Protein AF-A0A0B0IB07-F1 (afdb_monomer_lite)

Organism: NCBI:txid333138

pLDDT: mean 92.15, std 9.06, range [51.28, 98.5]

Radius of gyration: 14.09 Å; chains: 1; bounding box: 33×22×42 Å

InterPro domains:
  IPR041627 CbbX, AAA lid domain [PF17866] (6-88)

Structure (mmCIF, N/CA/C/O backbone):
data_AF-A0A0B0IB07-F1
#
_entry.id   AF-A0A0B0IB07-F1
#
loop_
_atom_site.group_PDB
_atom_site.id
_atom_site.type_symbol
_atom_site.label_atom_id
_atom_site.label_alt_id
_atom_site.label_comp_id
_atom_site.label_asym_id
_atom_site.label_entity_id
_atom_site.label_seq_id
_atom_site.pdbx_PDB_ins_code
_atom_s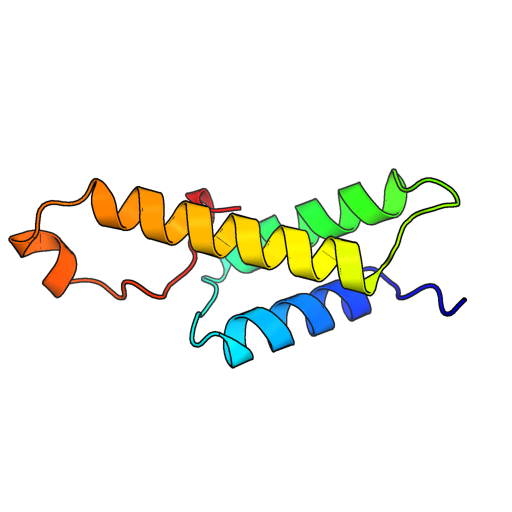ite.Cartn_x
_atom_site.Cartn_y
_atom_site.Cartn_z
_atom_site.occupancy
_atom_site.B_iso_or_equiv
_atom_site.auth_seq_id
_atom_site.auth_comp_id
_atom_site.auth_asym_id
_atom_site.auth_atom_id
_atom_site.pdbx_PDB_model_num
ATOM 1 N N . MET A 1 1 ? 14.517 -5.314 -21.048 1.00 51.28 1 MET A N 1
ATOM 2 C CA . MET A 1 1 ? 13.864 -5.129 -19.740 1.00 51.28 1 MET A CA 1
ATOM 3 C C . MET A 1 1 ? 12.477 -4.625 -20.070 1.00 51.28 1 MET A C 1
ATOM 5 O O . MET A 1 1 ? 12.400 -3.672 -20.831 1.00 51.28 1 MET A O 1
ATOM 9 N N . GLU A 1 2 ? 11.418 -5.326 -19.676 1.00 55.66 2 GLU A N 1
ATOM 10 C CA . GLU A 1 2 ? 10.060 -4.834 -19.934 1.00 55.66 2 GLU A CA 1
ATOM 11 C C . GLU A 1 2 ? 9.829 -3.599 -19.062 1.00 55.66 2 GLU A C 1
ATOM 13 O O . GLU A 1 2 ? 9.810 -3.676 -17.828 1.00 55.66 2 GLU A O 1
ATOM 18 N N . ASP A 1 3 ? 9.761 -2.443 -19.716 1.00 70.81 3 ASP A N 1
ATOM 19 C CA . ASP A 1 3 ? 9.352 -1.190 -19.100 1.00 70.81 3 ASP A CA 1
ATOM 20 C C . ASP A 1 3 ? 7.844 -1.261 -18.859 1.00 70.81 3 ASP A C 1
ATOM 22 O O . ASP A 1 3 ? 7.050 -0.912 -19.731 1.00 70.81 3 ASP A O 1
ATOM 26 N N . TYR A 1 4 ? 7.457 -1.751 -17.680 1.00 79.25 4 TYR A N 1
ATOM 27 C CA . TYR A 1 4 ? 6.073 -1.687 -17.227 1.00 79.25 4 TYR A CA 1
ATOM 28 C C . TYR A 1 4 ? 5.629 -0.225 -17.178 1.00 79.25 4 TYR A C 1
ATOM 30 O O . TYR A 1 4 ? 6.285 0.612 -16.551 1.00 79.25 4 TYR A O 1
ATOM 38 N N . LYS A 1 5 ? 4.509 0.083 -17.827 1.00 87.44 5 LYS A N 1
ATOM 39 C CA . LYS A 1 5 ? 3.862 1.394 -17.755 1.00 87.44 5 LYS A CA 1
ATOM 40 C C . LYS A 1 5 ? 3.312 1.637 -16.344 1.00 87.44 5 LYS A C 1
ATOM 42 O O . LYS A 1 5 ? 3.059 0.671 -15.622 1.00 87.44 5 LYS A O 1
ATOM 47 N N . PRO A 1 6 ? 3.061 2.898 -15.949 1.00 90.31 6 PRO A N 1
ATOM 48 C CA . PRO A 1 6 ? 2.510 3.208 -14.628 1.00 90.31 6 PRO A CA 1
ATOM 49 C C . PRO A 1 6 ? 1.250 2.413 -14.268 1.00 90.31 6 PRO A C 1
ATOM 51 O O . PRO A 1 6 ? 1.150 1.908 -13.154 1.00 90.31 6 PRO A O 1
ATOM 54 N N . ASP A 1 7 ? 0.339 2.209 -15.222 1.00 91.00 7 ASP A N 1
ATOM 55 C CA . ASP A 1 7 ? -0.875 1.416 -14.994 1.00 91.00 7 ASP A CA 1
ATOM 56 C C . ASP A 1 7 ? -0.563 -0.063 -14.704 1.00 91.00 7 ASP A C 1
ATOM 58 O O . ASP A 1 7 ? -1.179 -0.675 -13.835 1.00 91.00 7 ASP A O 1
ATOM 62 N N . GLU A 1 8 ? 0.439 -0.641 -15.372 1.00 92.56 8 GLU A N 1
ATOM 63 C CA . GLU A 1 8 ? 0.871 -2.022 -15.127 1.00 92.56 8 GLU A CA 1
ATOM 64 C C . GLU A 1 8 ? 1.571 -2.147 -13.766 1.00 92.56 8 GLU A C 1
ATOM 66 O O . GLU A 1 8 ? 1.354 -3.111 -13.033 1.00 92.56 8 GLU A O 1
ATOM 71 N N . LEU A 1 9 ? 2.362 -1.140 -13.382 1.00 93.69 9 LEU A N 1
ATOM 72 C CA 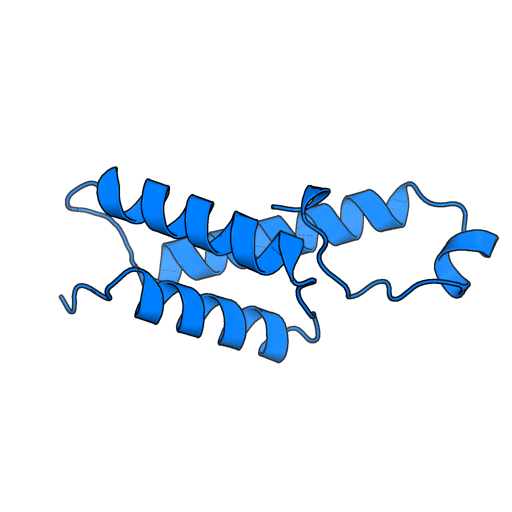. LEU A 1 9 ? 2.962 -1.049 -12.050 1.00 93.69 9 LEU A CA 1
ATOM 73 C C . LEU A 1 9 ? 1.896 -0.925 -10.951 1.00 93.69 9 LEU A C 1
ATOM 75 O O . LEU A 1 9 ? 2.024 -1.566 -9.906 1.00 93.69 9 LEU A O 1
ATOM 79 N N . LEU A 1 10 ? 0.832 -0.156 -11.193 1.00 96.00 10 LEU A N 1
ATOM 80 C CA . LEU A 1 10 ? -0.308 -0.041 -10.286 1.00 96.00 10 LEU A CA 1
ATOM 81 C C . LEU A 1 10 ? -1.059 -1.375 -10.160 1.00 96.00 10 LEU A C 1
ATOM 83 O O . LEU A 1 10 ? -1.380 -1.790 -9.048 1.00 96.00 10 LEU A O 1
ATOM 87 N N . MET A 1 11 ? -1.268 -2.105 -11.261 1.00 95.75 11 MET A N 1
ATOM 88 C CA . MET A 1 11 ? -1.849 -3.455 -11.217 1.00 95.75 11 MET A CA 1
ATOM 89 C C . MET A 1 11 ? -0.996 -4.428 -10.391 1.00 95.75 11 MET A C 1
ATOM 91 O O . MET A 1 11 ? -1.532 -5.205 -9.598 1.00 95.75 11 MET A O 1
ATOM 95 N N . ILE A 1 12 ? 0.332 -4.365 -10.528 1.00 94.62 12 ILE A N 1
ATOM 96 C CA . ILE A 1 12 ? 1.257 -5.157 -9.706 1.00 94.62 12 ILE A CA 1
ATOM 97 C C . ILE A 1 12 ? 1.125 -4.769 -8.224 1.00 94.62 12 ILE A C 1
ATOM 99 O O . ILE A 1 12 ? 1.067 -5.649 -7.364 1.00 94.62 12 ILE A O 1
ATOM 103 N N . ALA A 1 13 ? 1.032 -3.471 -7.918 1.00 96.69 13 ALA A N 1
ATOM 104 C CA . ALA A 1 13 ? 0.839 -2.987 -6.552 1.00 96.69 13 ALA A CA 1
ATOM 105 C C . ALA A 1 13 ? -0.467 -3.525 -5.947 1.00 96.69 13 ALA A C 1
ATOM 107 O O . ALA A 1 13 ? -0.449 -4.079 -4.847 1.00 96.69 13 ALA A O 1
ATOM 108 N N . HIS A 1 14 ? -1.576 -3.451 -6.691 1.00 97.75 14 HIS A N 1
ATOM 109 C CA . HIS A 1 14 ? -2.859 -4.026 -6.287 1.00 97.75 14 HIS A CA 1
ATOM 110 C C . HIS A 1 14 ? -2.770 -5.524 -6.012 1.00 97.75 14 HIS A C 1
ATOM 112 O O . HIS A 1 14 ? -3.282 -5.984 -4.992 1.00 97.75 14 HIS A O 1
ATOM 118 N N . SER A 1 15 ? -2.099 -6.277 -6.888 1.00 96.94 15 SER A N 1
ATOM 119 C CA . SER A 1 15 ? -1.913 -7.715 -6.697 1.00 96.94 15 SER A CA 1
ATOM 120 C C . SER A 1 15 ? -1.211 -8.009 -5.373 1.00 96.94 15 SER A C 1
A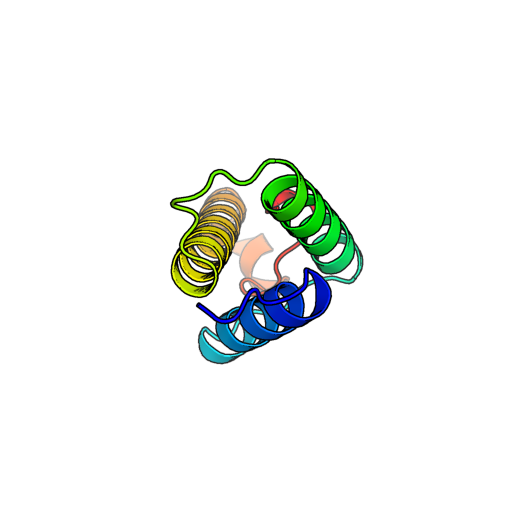TOM 122 O O . SER A 1 15 ? -1.669 -8.871 -4.629 1.00 96.94 15 SER A O 1
ATOM 124 N N . PHE A 1 16 ? -0.146 -7.273 -5.037 1.00 96.44 16 PHE A N 1
ATOM 125 C CA . PHE A 1 16 ? 0.565 -7.472 -3.771 1.00 96.44 16 PHE A CA 1
ATOM 126 C C . PHE A 1 16 ? -0.243 -7.028 -2.551 1.00 96.44 16 PHE A C 1
ATOM 128 O O . PHE A 1 16 ? -0.205 -7.704 -1.527 1.00 96.44 16 PHE A O 1
ATOM 135 N N . VAL A 1 17 ? -0.993 -5.927 -2.645 1.00 97.88 17 VAL A N 1
ATOM 136 C CA . VAL A 1 17 ? -1.894 -5.485 -1.568 1.00 97.88 17 VAL A CA 1
ATOM 137 C C . VAL A 1 17 ? -2.920 -6.577 -1.249 1.00 97.88 17 VAL A C 1
ATOM 139 O O . VAL A 1 17 ? -3.088 -6.939 -0.084 1.00 97.88 17 VAL A O 1
ATOM 142 N N . ILE A 1 18 ? -3.548 -7.151 -2.281 1.00 97.12 18 ILE A N 1
ATOM 143 C CA . ILE A 1 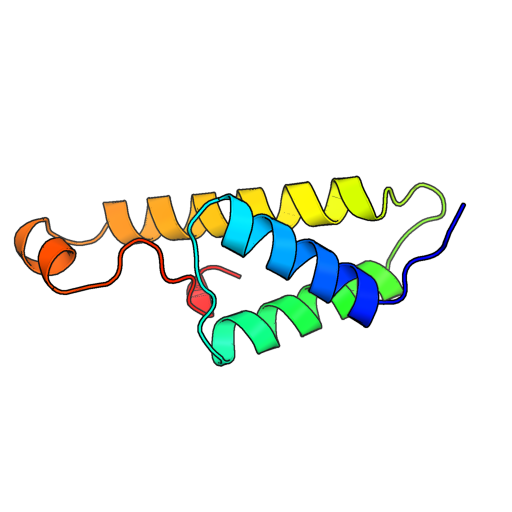18 ? -4.545 -8.220 -2.138 1.00 97.12 18 ILE A CA 1
ATOM 144 C C . ILE A 1 18 ? -3.905 -9.510 -1.613 1.00 97.12 18 ILE A C 1
ATOM 146 O O . ILE A 1 18 ? -4.450 -10.127 -0.699 1.00 97.12 18 ILE A O 1
ATOM 150 N N . GLU A 1 19 ? -2.744 -9.908 -2.143 1.00 97.00 19 GLU A N 1
ATOM 151 C CA . GLU A 1 19 ? -2.006 -11.103 -1.703 1.00 97.00 19 GLU A CA 1
ATOM 152 C C . GLU A 1 19 ? -1.650 -11.041 -0.209 1.00 97.00 19 GLU A C 1
ATOM 154 O O . GLU A 1 19 ? -1.716 -12.048 0.494 1.00 97.00 19 GLU A O 1
ATOM 159 N N . LEU A 1 20 ? -1.339 -9.846 0.300 1.00 96.38 20 LEU A N 1
ATOM 160 C CA . LEU A 1 20 ? -1.019 -9.610 1.710 1.00 96.38 20 LEU A CA 1
ATOM 161 C C . LEU A 1 20 ? -2.265 -9.418 2.597 1.00 96.38 20 LEU A C 1
ATOM 163 O O . LEU A 1 20 ? -2.132 -9.227 3.807 1.00 96.38 20 LEU A O 1
ATOM 167 N N . GLY A 1 21 ? -3.471 -9.493 2.026 1.00 97.25 21 GLY A N 1
ATOM 168 C CA . GLY A 1 21 ? -4.739 -9.397 2.753 1.00 97.25 21 GLY A CA 1
ATOM 169 C C . GLY A 1 21 ? -5.158 -7.971 3.119 1.00 97.25 21 GLY A C 1
ATOM 170 O O . GLY A 1 21 ? -5.957 -7.797 4.041 1.00 97.25 21 GLY A O 1
ATOM 171 N N . TYR A 1 22 ? -4.625 -6.967 2.421 1.00 98.19 22 TYR A N 1
ATOM 172 C CA . TYR A 1 22 ? -4.984 -5.559 2.581 1.00 98.19 22 TYR A CA 1
ATOM 173 C C . TYR A 1 22 ? -5.927 -5.093 1.467 1.00 98.19 22 TYR A C 1
ATOM 175 O O . TYR A 1 22 ? -6.122 -5.761 0.449 1.00 98.19 22 TYR A O 1
ATOM 183 N N . LYS A 1 23 ? -6.538 -3.927 1.674 1.00 97.88 23 LYS A N 1
ATOM 184 C CA . LYS A 1 23 ? -7.389 -3.233 0.699 1.00 97.88 23 LYS A CA 1
ATOM 185 C C . LYS A 1 23 ? -6.997 -1.765 0.653 1.00 97.88 23 LYS A C 1
ATOM 187 O O . LYS A 1 23 ? -6.538 -1.239 1.658 1.00 97.88 23 LYS A O 1
ATOM 192 N N . LEU A 1 24 ? -7.206 -1.105 -0.478 1.00 98.25 24 LEU A N 1
ATOM 193 C CA . LEU A 1 24 ? -7.046 0.345 -0.611 1.00 98.25 24 LEU A CA 1
ATOM 194 C C . LEU A 1 24 ? -8.424 1.006 -0.549 1.00 98.25 24 LEU A C 1
ATOM 196 O O . LEU A 1 24 ? -9.371 0.474 -1.131 1.00 98.25 24 LEU A O 1
ATOM 200 N N . SER A 1 25 ? -8.533 2.148 0.131 1.00 98.31 25 SER A N 1
ATOM 201 C CA . SER A 1 25 ? -9.635 3.081 -0.118 1.00 98.31 25 SER A CA 1
ATOM 202 C C . SER A 1 25 ? -9.480 3.721 -1.501 1.00 98.31 25 SER A C 1
ATOM 204 O O . SER A 1 25 ? -8.403 3.659 -2.105 1.00 98.31 25 SER A O 1
ATOM 206 N N . ASP A 1 26 ? -10.538 4.351 -2.006 1.00 98.12 26 ASP A N 1
ATOM 207 C CA . ASP A 1 26 ? -10.492 5.026 -3.306 1.00 98.12 26 ASP A CA 1
ATOM 208 C C . ASP A 1 26 ? -9.458 6.166 -3.307 1.00 98.12 26 ASP A C 1
ATOM 210 O O . ASP A 1 26 ? -8.698 6.329 -4.264 1.00 98.12 26 ASP A O 1
ATOM 214 N N . GLU A 1 27 ? -9.354 6.898 -2.196 1.00 98.25 27 GLU A N 1
ATOM 215 C CA . GLU A 1 27 ? -8.379 7.973 -1.998 1.00 98.25 27 GLU A CA 1
ATOM 216 C C . GLU A 1 27 ? -6.949 7.424 -1.914 1.00 98.25 27 GLU A C 1
ATOM 218 O O . GLU A 1 27 ? -6.043 7.954 -2.556 1.00 98.25 27 GLU A O 1
ATOM 223 N N . ALA A 1 28 ? -6.745 6.315 -1.193 1.00 98.38 28 ALA A N 1
ATOM 224 C CA . ALA A 1 28 ? -5.448 5.644 -1.123 1.00 98.38 28 ALA A CA 1
ATOM 225 C C . ALA A 1 28 ? -5.002 5.129 -2.494 1.00 98.38 28 ALA A C 1
ATOM 227 O O . ALA A 1 28 ? -3.834 5.242 -2.862 1.00 98.38 28 ALA A O 1
ATOM 228 N N . ASN A 1 29 ? -5.936 4.584 -3.275 1.00 98.12 29 ASN A N 1
ATOM 229 C CA . ASN A 1 29 ? -5.661 4.129 -4.627 1.00 98.12 29 ASN A CA 1
ATOM 230 C C . ASN A 1 29 ? -5.242 5.290 -5.542 1.00 98.12 29 ASN A C 1
ATOM 232 O O . ASN A 1 29 ? -4.266 5.182 -6.288 1.00 98.12 29 ASN A O 1
ATOM 236 N N . TYR A 1 30 ? -5.948 6.420 -5.457 1.00 98.06 30 TYR A N 1
ATOM 237 C CA . TYR A 1 30 ? -5.589 7.622 -6.201 1.00 98.06 30 TYR A CA 1
ATOM 238 C C . TYR A 1 30 ? -4.199 8.139 -5.805 1.00 98.06 30 TYR A C 1
ATOM 240 O O . TYR A 1 30 ? -3.358 8.358 -6.679 1.00 98.06 30 TYR A O 1
ATOM 248 N N . ALA A 1 31 ? -3.915 8.263 -4.506 1.00 98.19 31 ALA A N 1
ATOM 249 C CA . ALA A 1 31 ? -2.605 8.688 -4.014 1.00 98.19 31 ALA A CA 1
ATOM 250 C C . ALA A 1 31 ? -1.483 7.739 -4.468 1.00 98.19 31 ALA A C 1
ATOM 252 O O . ALA A 1 31 ? -0.431 8.191 -4.929 1.00 98.19 31 ALA A O 1
ATOM 253 N N . LEU A 1 32 ? -1.729 6.424 -4.429 1.00 97.81 32 LEU A N 1
ATOM 254 C CA . LEU A 1 32 ? -0.757 5.412 -4.839 1.00 97.81 32 LEU A CA 1
ATOM 255 C C . LEU A 1 32 ? -0.452 5.523 -6.331 1.00 97.81 32 LEU A C 1
ATOM 257 O O . LEU A 1 32 ? 0.712 5.473 -6.731 1.00 97.81 32 LEU A O 1
ATOM 261 N N . LYS A 1 33 ? -1.478 5.740 -7.160 1.00 97.38 33 LYS A N 1
ATOM 262 C CA . LYS A 1 33 ? -1.292 6.000 -8.588 1.00 97.38 33 LYS A CA 1
ATOM 263 C C . LYS A 1 33 ? -0.404 7.224 -8.820 1.00 97.38 33 LYS A C 1
ATOM 265 O O . LYS A 1 33 ? 0.543 7.135 -9.596 1.00 97.38 33 LYS A O 1
ATOM 270 N N . GLN A 1 34 ? -0.647 8.331 -8.118 1.00 97.12 34 GLN A N 1
ATOM 271 C CA . GLN A 1 34 ? 0.167 9.547 -8.246 1.00 97.12 34 GLN A CA 1
ATOM 272 C C . GLN A 1 34 ? 1.624 9.322 -7.805 1.00 97.12 34 GLN A C 1
ATOM 274 O O . GLN A 1 34 ? 2.554 9.817 -8.449 1.00 97.12 34 GLN A O 1
ATOM 279 N N . GLN A 1 35 ? 1.840 8.551 -6.735 1.00 95.50 35 GLN A N 1
ATOM 280 C CA . GLN A 1 35 ? 3.172 8.169 -6.265 1.00 95.50 35 GLN A CA 1
ATOM 281 C C . GLN A 1 35 ? 3.907 7.302 -7.301 1.00 95.50 35 GLN A C 1
ATOM 283 O O . GLN A 1 35 ? 5.076 7.561 -7.590 1.00 95.50 35 GLN A O 1
ATOM 288 N N . ILE A 1 36 ? 3.226 6.318 -7.901 1.00 94.56 36 ILE A N 1
ATOM 289 C CA . ILE A 1 36 ? 3.774 5.452 -8.958 1.00 94.56 36 ILE A CA 1
ATOM 290 C C . ILE A 1 36 ? 4.071 6.251 -10.230 1.00 94.56 36 ILE A C 1
ATOM 292 O O . ILE A 1 36 ? 5.145 6.080 -10.807 1.00 94.56 36 ILE A O 1
ATOM 296 N N . ASP A 1 37 ? 3.170 7.145 -10.645 1.00 93.75 37 ASP A N 1
ATOM 297 C CA . ASP A 1 37 ? 3.379 8.039 -11.786 1.00 93.75 37 ASP A CA 1
ATOM 298 C C . ASP A 1 37 ? 4.645 8.883 -11.564 1.00 93.75 37 ASP A C 1
ATOM 300 O O . ASP A 1 37 ? 5.562 8.870 -12.388 1.00 93.75 37 ASP A O 1
ATOM 304 N N . SER A 1 38 ? 4.753 9.549 -10.410 1.00 92.31 38 SER A N 1
ATOM 305 C CA . SER A 1 38 ? 5.931 10.350 -10.052 1.00 92.31 38 SER A CA 1
ATOM 306 C C . SER A 1 38 ? 7.215 9.519 -10.044 1.00 92.31 38 SER A C 1
ATOM 308 O O . SER A 1 38 ? 8.224 9.924 -10.623 1.00 92.31 38 SER A O 1
ATOM 310 N N . LEU A 1 39 ? 7.183 8.330 -9.442 1.00 89.56 39 LEU A N 1
ATOM 311 C CA . LEU A 1 39 ? 8.321 7.418 -9.415 1.00 89.56 39 LEU A CA 1
ATOM 312 C C . LEU A 1 39 ? 8.751 7.013 -10.827 1.00 89.56 39 LEU A C 1
ATOM 314 O O . LEU A 1 39 ? 9.940 7.037 -11.131 1.00 89.56 39 LEU A O 1
ATOM 318 N N . TYR A 1 40 ? 7.797 6.673 -11.695 1.00 89.88 40 TYR A N 1
ATOM 319 C CA . TYR A 1 40 ? 8.068 6.267 -13.067 1.00 89.88 40 TYR A CA 1
ATOM 320 C C . TYR A 1 40 ? 8.692 7.404 -13.879 1.00 89.88 40 TYR A C 1
ATOM 322 O O . TYR A 1 40 ? 9.675 7.172 -14.584 1.00 89.88 40 TYR A O 1
ATOM 330 N N . TYR A 1 41 ? 8.170 8.630 -13.777 1.00 89.00 41 TYR A N 1
ATOM 331 C CA . TYR A 1 41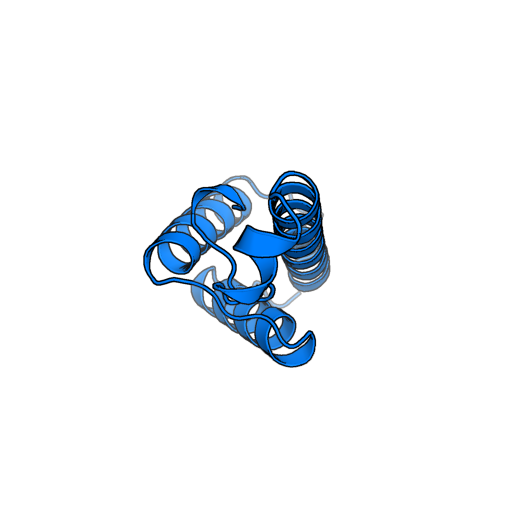 ? 8.702 9.780 -14.517 1.00 89.00 41 TYR A CA 1
ATOM 332 C C . TYR A 1 41 ? 10.064 10.262 -14.002 1.00 89.00 41 TYR A C 1
ATOM 334 O O . TYR A 1 41 ? 10.847 10.792 -14.786 1.00 89.00 41 TYR A O 1
ATOM 342 N N . ASN A 1 42 ? 10.370 10.042 -12.721 1.00 87.75 42 ASN A N 1
ATOM 343 C CA . ASN A 1 42 ? 11.651 10.413 -12.109 1.00 87.75 42 ASN A CA 1
ATOM 344 C C . ASN A 1 42 ? 12.669 9.259 -12.056 1.00 87.75 42 ASN A C 1
ATOM 346 O O . ASN A 1 42 ? 13.744 9.414 -11.472 1.00 87.75 42 ASN A O 1
ATOM 350 N N . ARG A 1 43 ? 12.343 8.092 -12.623 1.00 85.00 43 ARG A N 1
ATOM 351 C CA . ARG A 1 43 ? 13.185 6.897 -12.522 1.00 85.00 43 ARG A CA 1
ATOM 352 C C . ARG A 1 43 ? 14.520 7.070 -13.242 1.00 85.00 43 ARG A C 1
ATOM 354 O O . ARG A 1 43 ? 14.589 7.662 -14.319 1.00 85.00 43 ARG A O 1
ATOM 361 N N . ASP A 1 44 ? 15.572 6.477 -12.687 1.00 79.88 44 ASP A N 1
ATOM 362 C CA . ASP A 1 44 ? 16.850 6.347 -13.378 1.00 79.88 44 ASP A CA 1
ATOM 363 C C . ASP A 1 44 ? 16.936 5.030 -14.175 1.00 79.88 44 ASP A C 1
ATOM 365 O O . ASP A 1 44 ? 16.059 4.164 -14.132 1.00 79.88 44 ASP A O 1
ATOM 369 N N . LYS A 1 45 ? 18.031 4.866 -14.919 1.00 69.62 45 LYS A N 1
ATOM 370 C CA . LYS A 1 45 ? 18.307 3.678 -15.746 1.00 69.62 45 LYS A CA 1
ATOM 371 C C . LYS A 1 45 ? 18.449 2.361 -14.962 1.00 69.62 45 LYS A C 1
ATOM 373 O O . LYS A 1 45 ? 18.509 1.308 -15.587 1.00 69.62 45 LYS A O 1
ATOM 378 N N . ASN A 1 46 ? 18.532 2.410 -13.631 1.00 68.25 46 ASN A N 1
ATOM 379 C CA . ASN A 1 46 ? 18.675 1.246 -12.754 1.00 68.25 46 ASN A CA 1
ATOM 380 C C . ASN A 1 46 ? 17.365 0.901 -12.026 1.00 68.25 46 ASN A C 1
ATOM 382 O O . ASN A 1 46 ? 17.363 0.078 -11.107 1.00 68.25 46 ASN A O 1
ATOM 386 N N . PHE A 1 47 ? 16.249 1.522 -12.407 1.00 74.06 47 PHE A N 1
ATOM 387 C CA . PHE A 1 47 ? 14.982 1.350 -11.718 1.00 74.06 47 PHE A CA 1
ATOM 388 C C . PHE A 1 47 ? 14.429 -0.078 -11.836 1.00 74.06 47 PHE A C 1
ATOM 390 O O . PHE A 1 47 ? 13.993 -0.537 -12.892 1.00 74.06 47 PHE A O 1
ATOM 397 N N . GLY A 1 48 ? 14.424 -0.796 -10.711 1.00 74.19 48 GLY A N 1
ATOM 398 C CA . GLY A 1 48 ? 13.863 -2.138 -10.616 1.00 74.19 48 GLY A CA 1
ATOM 399 C C . GLY A 1 48 ? 12.343 -2.104 -10.481 1.00 74.19 48 GLY A C 1
ATOM 400 O O . GLY A 1 48 ? 11.857 -2.195 -9.361 1.00 74.19 48 GLY A O 1
ATOM 401 N N . ASN A 1 49 ? 11.611 -2.025 -11.598 1.00 80.81 49 ASN A N 1
ATOM 402 C CA . ASN A 1 49 ? 10.139 -1.959 -11.693 1.00 80.81 49 ASN A CA 1
ATOM 403 C C . ASN A 1 49 ? 9.391 -2.730 -10.580 1.00 80.81 49 ASN A C 1
ATOM 405 O O . ASN A 1 49 ? 8.869 -2.140 -9.636 1.00 80.81 49 ASN A O 1
ATOM 409 N N . ALA A 1 50 ? 9.392 -4.066 -10.630 1.00 81.12 50 ALA A N 1
ATOM 410 C CA . ALA A 1 50 ? 8.658 -4.890 -9.665 1.00 81.12 50 ALA A CA 1
ATOM 411 C C . ALA A 1 50 ? 9.228 -4.825 -8.233 1.00 81.12 50 ALA A C 1
ATOM 413 O O . ALA A 1 50 ? 8.480 -4.948 -7.264 1.00 81.12 50 ALA A O 1
ATOM 414 N N . GLY A 1 51 ? 10.542 -4.634 -8.078 1.00 88.81 51 GLY A N 1
ATOM 415 C CA . GLY A 1 51 ? 11.176 -4.509 -6.762 1.00 88.81 51 GLY A CA 1
ATOM 416 C C . GLY A 1 51 ? 10.793 -3.209 -6.056 1.00 88.81 51 GLY A C 1
ATOM 417 O O . GLY A 1 51 ? 10.478 -3.220 -4.867 1.00 88.81 51 GLY A O 1
ATOM 418 N N . ALA A 1 52 ? 10.744 -2.106 -6.802 1.00 90.44 52 ALA A N 1
ATOM 419 C CA . ALA A 1 52 ? 10.314 -0.805 -6.315 1.00 90.44 52 ALA A CA 1
ATOM 420 C C . ALA A 1 52 ? 8.849 -0.838 -5.868 1.00 90.44 52 ALA A C 1
ATOM 422 O O . ALA A 1 52 ? 8.541 -0.398 -4.763 1.00 90.44 52 ALA A O 1
ATOM 423 N N . ILE A 1 53 ? 7.969 -1.455 -6.662 1.00 94.25 53 ILE A N 1
ATOM 424 C CA . ILE A 1 53 ? 6.557 -1.613 -6.292 1.00 94.25 53 ILE A CA 1
ATOM 425 C C . ILE A 1 53 ? 6.383 -2.480 -5.041 1.00 94.25 53 ILE A C 1
ATOM 427 O O . ILE A 1 53 ? 5.619 -2.115 -4.150 1.00 94.25 53 ILE A O 1
ATOM 431 N N . ARG A 1 54 ? 7.142 -3.578 -4.895 1.00 93.12 54 ARG A N 1
ATOM 432 C CA . ARG A 1 54 ? 7.135 -4.361 -3.642 1.00 93.12 54 ARG A CA 1
ATOM 433 C C . ARG A 1 54 ? 7.549 -3.522 -2.437 1.00 93.12 54 ARG A C 1
ATOM 435 O O . ARG A 1 54 ? 6.966 -3.680 -1.369 1.00 93.12 54 ARG A O 1
ATOM 442 N N . ASN A 1 55 ? 8.554 -2.661 -2.587 1.00 94.56 55 ASN A N 1
ATOM 443 C CA . ASN A 1 55 ? 9.002 -1.791 -1.500 1.00 94.56 55 ASN A CA 1
ATOM 444 C C . ASN A 1 55 ? 7.942 -0.746 -1.136 1.00 94.56 55 ASN A C 1
ATOM 446 O O . ASN A 1 55 ? 7.705 -0.536 0.048 1.00 94.56 55 ASN A O 1
ATOM 450 N N . ILE A 1 56 ? 7.258 -0.164 -2.126 1.00 96.00 56 ILE A N 1
ATOM 451 C CA . ILE A 1 56 ? 6.130 0.746 -1.885 1.00 96.00 56 ILE A CA 1
ATOM 452 C C . ILE A 1 56 ? 5.043 0.044 -1.075 1.00 96.00 56 ILE A C 1
ATOM 454 O O . ILE A 1 56 ? 4.700 0.512 0.003 1.00 96.00 56 ILE A O 1
ATOM 458 N N . VAL A 1 57 ? 4.567 -1.122 -1.520 1.00 97.38 57 VAL A N 1
ATOM 459 C CA . VAL A 1 57 ? 3.494 -1.849 -0.817 1.00 97.38 57 VAL A CA 1
ATOM 460 C C . VAL A 1 57 ? 3.898 -2.228 0.614 1.00 97.38 57 VAL A C 1
ATOM 462 O O . VAL A 1 57 ? 3.092 -2.111 1.534 1.00 97.38 57 VAL A O 1
ATOM 465 N N . LYS A 1 58 ? 5.157 -2.623 0.841 1.00 97.38 58 LYS A N 1
ATOM 466 C CA . LYS A 1 58 ? 5.672 -2.878 2.199 1.00 97.38 58 LYS A CA 1
ATOM 467 C C . LYS A 1 58 ? 5.642 -1.634 3.086 1.00 97.38 58 LYS A C 1
ATOM 469 O O . LYS A 1 58 ? 5.326 -1.746 4.272 1.00 97.38 58 LYS A O 1
ATOM 474 N N . ASN A 1 59 ? 5.967 -0.471 2.526 1.00 97.75 59 ASN A N 1
ATOM 475 C CA . ASN A 1 59 ? 5.903 0.792 3.252 1.00 97.75 59 ASN A CA 1
ATOM 476 C C . ASN A 1 59 ? 4.452 1.157 3.584 1.00 97.75 59 ASN A C 1
ATOM 478 O O . ASN A 1 59 ? 4.188 1.467 4.738 1.00 97.75 59 ASN A O 1
ATOM 482 N N . LEU A 1 60 ? 3.511 1.004 2.641 1.00 97.75 60 LEU A N 1
ATOM 483 C CA . LEU A 1 60 ? 2.076 1.219 2.894 1.00 97.75 60 LEU A CA 1
ATOM 484 C C . LEU A 1 60 ? 1.575 0.378 4.072 1.00 97.75 60 LEU A C 1
ATOM 486 O O . LEU A 1 60 ? 0.915 0.880 4.976 1.00 97.75 60 LEU A O 1
ATOM 490 N N . ILE A 1 61 ? 1.927 -0.909 4.090 1.00 97.75 61 ILE A N 1
ATOM 491 C CA . ILE A 1 61 ? 1.542 -1.824 5.171 1.00 97.75 61 ILE A CA 1
ATOM 492 C C . ILE A 1 61 ? 2.152 -1.388 6.505 1.00 97.75 61 ILE A C 1
ATOM 494 O O . ILE A 1 61 ? 1.465 -1.380 7.523 1.00 97.75 61 ILE A O 1
ATOM 498 N N . SER A 1 62 ? 3.417 -0.968 6.493 1.00 98.06 62 SER A N 1
ATOM 499 C CA . SER A 1 62 ? 4.090 -0.463 7.693 1.00 98.06 62 SER A CA 1
ATOM 500 C C . SER A 1 62 ? 3.429 0.821 8.214 1.00 98.06 62 SER A C 1
ATOM 502 O O . SER A 1 62 ? 3.283 0.981 9.426 1.00 98.06 62 SER A O 1
ATOM 504 N N . SER A 1 63 ? 2.978 1.708 7.320 1.00 98.19 63 SER A N 1
ATOM 505 C CA . SER A 1 63 ? 2.204 2.906 7.662 1.00 98.19 63 SER A CA 1
ATOM 506 C C . SER A 1 63 ? 0.851 2.552 8.284 1.00 98.19 63 SER A C 1
ATOM 508 O O . SER A 1 63 ? 0.511 3.102 9.333 1.00 98.19 63 SER A O 1
ATOM 510 N N . VAL A 1 64 ? 0.119 1.582 7.716 1.00 97.94 64 VAL A N 1
ATOM 511 C CA . VAL A 1 64 ? -1.135 1.077 8.304 1.00 97.94 64 VAL A CA 1
ATOM 512 C C . VAL A 1 64 ? -0.892 0.523 9.702 1.00 97.94 64 VAL A C 1
ATOM 514 O O . VAL A 1 64 ? -1.600 0.893 10.639 1.00 97.94 64 VAL A O 1
ATOM 517 N N . ASP A 1 65 ? 0.107 -0.346 9.862 1.00 96.38 65 ASP A N 1
ATOM 518 C CA . ASP A 1 65 ? 0.420 -0.979 11.143 1.00 96.38 65 ASP A CA 1
ATOM 519 C C . ASP A 1 65 ? 0.799 0.078 12.192 1.00 96.38 65 ASP A C 1
ATOM 521 O O . ASP A 1 65 ? 0.315 0.033 13.329 1.00 96.38 65 ASP A O 1
ATOM 525 N N . TYR A 1 66 ? 1.590 1.084 11.798 1.00 97.56 66 TYR A N 1
ATOM 526 C CA . TYR A 1 66 ? 1.908 2.224 12.650 1.00 97.56 66 TYR A CA 1
ATOM 527 C C . TYR A 1 66 ? 0.646 2.994 13.037 1.00 97.56 66 TYR A C 1
ATOM 529 O O . TYR A 1 66 ? 0.387 3.160 14.229 1.00 97.56 66 TYR A O 1
ATOM 537 N N . ARG A 1 67 ? -0.193 3.396 12.079 1.00 96.81 67 ARG A N 1
ATOM 538 C CA . ARG A 1 67 ? -1.440 4.121 12.355 1.00 96.81 67 ARG A CA 1
ATOM 539 C C . ARG A 1 67 ? -2.354 3.338 13.297 1.00 96.81 67 ARG A C 1
ATOM 541 O O . ARG A 1 67 ? -2.808 3.883 14.299 1.00 96.81 67 ARG A O 1
ATOM 548 N N . VAL A 1 68 ? -2.592 2.056 13.023 1.00 96.25 68 VAL A N 1
ATOM 549 C CA . VAL A 1 68 ? -3.429 1.182 13.863 1.00 96.25 68 VAL A CA 1
ATOM 550 C C . VAL A 1 68 ? -2.843 1.044 15.273 1.00 96.25 68 VAL A C 1
ATOM 552 O O . VAL A 1 68 ? -3.600 1.014 16.247 1.00 96.25 68 VAL A O 1
ATOM 555 N N . SER A 1 69 ? -1.512 1.020 15.417 1.00 95.81 69 SER A N 1
ATOM 556 C CA . SER A 1 69 ? -0.848 0.968 16.729 1.00 95.81 69 SER A CA 1
ATOM 557 C C . SER A 1 69 ? -1.118 2.202 17.598 1.00 95.81 69 SER A C 1
ATOM 559 O O . SER A 1 69 ? -1.137 2.080 18.823 1.00 95.81 69 SER A O 1
ATOM 561 N N . GLN A 1 70 ? -1.382 3.361 16.984 1.00 95.88 70 GLN A N 1
ATOM 562 C CA . GLN A 1 70 ? -1.675 4.612 17.692 1.00 95.88 70 GLN A CA 1
ATOM 563 C C . GLN A 1 70 ? -3.135 4.715 18.157 1.00 95.88 70 GLN A C 1
ATOM 565 O O . GLN A 1 70 ? -3.456 5.537 19.011 1.00 95.88 70 GLN A O 1
ATOM 570 N N . ILE A 1 71 ? -4.030 3.879 17.629 1.00 93.88 71 ILE A N 1
ATOM 571 C CA . ILE A 1 71 ? -5.458 3.916 17.964 1.00 93.88 71 ILE A CA 1
ATOM 572 C C . ILE A 1 71 ? -5.696 3.151 19.277 1.00 93.88 71 ILE A C 1
ATOM 574 O O . ILE A 1 71 ? -5.105 2.086 19.456 1.00 93.88 71 ILE A O 1
ATOM 578 N N . PRO A 1 72 ? -6.541 3.620 20.209 1.00 94.44 72 PRO A N 1
ATOM 579 C CA . PRO A 1 72 ? -6.920 2.858 21.402 1.00 94.44 72 PRO A CA 1
ATOM 580 C C . PRO A 1 72 ? -7.577 1.507 21.072 1.00 94.44 72 PRO A C 1
ATOM 582 O O . PRO A 1 72 ? -8.352 1.395 20.126 1.00 94.44 72 PRO A O 1
ATOM 585 N N . VAL A 1 73 ? -7.309 0.459 21.861 1.00 90.44 73 VAL A N 1
ATOM 586 C CA . VAL A 1 73 ? -7.778 -0.919 21.574 1.00 90.44 73 VAL A CA 1
ATOM 587 C C . VAL A 1 73 ? -9.299 -1.005 21.382 1.00 90.44 73 VAL A C 1
ATOM 589 O O . VAL A 1 73 ? -9.764 -1.644 20.446 1.00 90.44 73 VAL A O 1
ATOM 592 N N . ASN A 1 74 ? -10.069 -0.302 22.212 1.00 92.50 74 ASN A N 1
ATOM 593 C CA . ASN A 1 74 ? -11.533 -0.228 22.140 1.00 92.50 74 ASN A CA 1
ATOM 594 C C . ASN A 1 74 ? -12.068 0.443 20.859 1.00 92.50 74 ASN A C 1
ATOM 596 O O . ASN A 1 74 ? -13.239 0.272 20.515 1.00 92.50 74 ASN A O 1
ATOM 600 N N . GLU A 1 75 ? -11.242 1.233 20.177 1.00 91.31 75 GLU A N 1
ATOM 601 C CA . GLU A 1 75 ? -11.567 1.866 18.898 1.00 91.31 75 GLU A CA 1
ATOM 602 C C . GLU A 1 75 ? -11.081 1.027 17.712 1.00 91.31 75 GLU A C 1
ATOM 604 O O . GLU A 1 75 ? -11.764 0.970 16.690 1.00 91.31 75 GLU A O 1
ATOM 609 N N . ARG A 1 76 ? -9.970 0.289 17.868 1.00 89.19 76 ARG A N 1
ATOM 610 C CA . ARG A 1 76 ? -9.434 -0.625 16.840 1.00 89.19 76 ARG A CA 1
ATOM 611 C C . ARG A 1 76 ? -10.441 -1.682 16.393 1.00 89.19 76 ARG A C 1
ATOM 613 O O . ARG A 1 76 ? -10.448 -2.048 15.222 1.00 89.19 76 ARG A O 1
ATOM 620 N N . ASP A 1 77 ? -11.273 -2.181 17.304 1.00 88.31 77 ASP A N 1
ATOM 621 C CA . ASP A 1 77 ? -12.262 -3.227 16.999 1.00 88.31 77 ASP A CA 1
ATOM 622 C C . ASP A 1 77 ? -13.435 -2.722 16.147 1.00 88.31 77 ASP A C 1
ATOM 624 O O . ASP A 1 77 ? -14.194 -3.518 15.599 1.00 88.31 77 ASP A O 1
ATOM 628 N N . LYS A 1 78 ? -13.575 -1.400 15.999 1.00 91.00 78 LYS A N 1
ATOM 629 C CA . LYS A 1 78 ? -14.638 -0.761 15.213 1.00 91.00 78 LYS A CA 1
ATOM 630 C C . LYS A 1 78 ? -14.215 -0.436 13.779 1.00 91.00 78 LYS A C 1
ATOM 632 O O . LYS A 1 78 ? -14.996 0.172 13.052 1.00 91.00 78 LYS A O 1
ATOM 637 N N . MET A 1 79 ? -12.998 -0.799 13.373 1.00 90.56 79 MET A N 1
ATOM 638 C CA . MET A 1 79 ? -12.452 -0.462 12.058 1.00 90.56 79 MET A CA 1
ATOM 639 C C . MET A 1 79 ? -11.812 -1.650 11.344 1.00 90.56 79 MET A C 1
ATOM 641 O O . MET A 1 79 ? -11.364 -2.617 11.963 1.00 90.56 79 MET A O 1
ATOM 645 N N . ASP A 1 80 ? -11.718 -1.541 10.018 1.00 94.88 80 ASP A N 1
ATOM 646 C CA . ASP A 1 80 ? -10.922 -2.459 9.212 1.00 94.88 80 ASP A CA 1
ATOM 647 C C . ASP A 1 80 ? -9.433 -2.099 9.331 1.00 94.88 80 ASP A C 1
ATOM 649 O O . ASP A 1 80 ? -8.930 -1.167 8.706 1.00 94.88 80 ASP A O 1
ATOM 653 N N . LYS A 1 81 ? -8.714 -2.870 10.148 1.00 95.69 81 LYS A N 1
ATOM 654 C CA . LYS A 1 81 ? -7.272 -2.706 10.391 1.00 95.69 81 LYS A CA 1
ATOM 655 C C . LYS A 1 81 ? -6.405 -3.040 9.170 1.00 95.69 81 LYS A C 1
ATOM 657 O O . LYS A 1 81 ? -5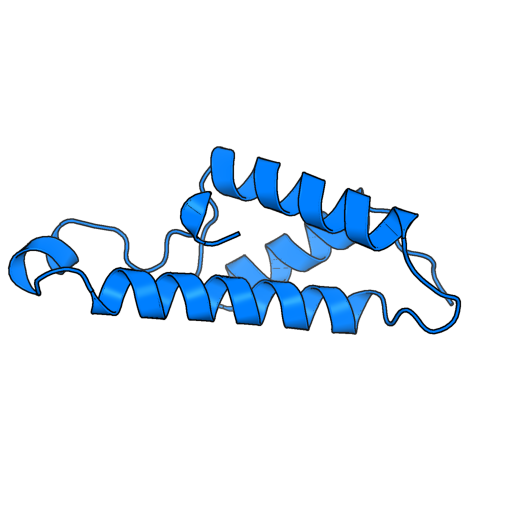.198 -2.837 9.225 1.00 95.69 81 LYS A O 1
ATOM 662 N N . ARG A 1 82 ? -6.990 -3.586 8.100 1.00 97.00 82 ARG A N 1
ATOM 663 C CA . ARG A 1 82 ? -6.309 -3.934 6.843 1.00 97.00 82 ARG A CA 1
ATOM 664 C C . ARG A 1 82 ? -6.680 -2.988 5.696 1.00 97.00 82 ARG A C 1
ATOM 666 O O . ARG A 1 82 ? -6.282 -3.229 4.556 1.00 97.00 82 ARG A O 1
ATOM 673 N N . LEU A 1 83 ? -7.425 -1.918 5.980 1.00 97.88 83 LEU A N 1
ATOM 674 C CA . LEU A 1 83 ? -7.725 -0.872 5.011 1.00 97.88 83 LEU A CA 1
ATOM 675 C C . LEU A 1 83 ? -6.604 0.175 4.994 1.00 97.88 83 LEU A C 1
ATOM 677 O O . LEU A 1 83 ? -6.367 0.866 5.983 1.00 97.88 83 LEU A O 1
ATOM 681 N N . ILE A 1 84 ? -5.933 0.297 3.857 1.00 98.50 84 ILE A N 1
ATOM 682 C CA . ILE A 1 84 ? -4.991 1.366 3.539 1.00 98.50 84 ILE A CA 1
ATOM 683 C C . ILE A 1 84 ? -5.817 2.607 3.176 1.00 98.50 84 ILE A C 1
ATOM 685 O O . ILE A 1 84 ? -6.681 2.542 2.300 1.00 98.50 84 ILE A O 1
ATOM 689 N N . LEU A 1 85 ? -5.567 3.717 3.865 1.00 98.31 85 LEU A N 1
ATOM 690 C CA . LEU A 1 85 ? -6.166 5.030 3.605 1.00 98.31 85 LEU A CA 1
ATOM 691 C C . LEU A 1 85 ? -5.121 5.950 2.969 1.00 98.31 85 LEU A C 1
ATOM 693 O O . LEU A 1 85 ? -3.929 5.666 3.022 1.00 98.31 85 LEU A O 1
ATOM 697 N N . GLU A 1 86 ? -5.563 7.081 2.420 1.00 98.12 86 GLU A N 1
ATOM 698 C CA . GLU A 1 86 ? -4.682 8.088 1.806 1.00 98.12 86 GLU A CA 1
ATOM 699 C C . GLU A 1 86 ? -3.510 8.496 2.710 1.00 98.12 86 GLU A C 1
ATOM 701 O O . GLU A 1 86 ? -2.395 8.640 2.233 1.00 98.12 86 GLU A O 1
ATOM 706 N N . ILE A 1 87 ? -3.733 8.602 4.026 1.00 97.12 87 ILE A N 1
ATOM 707 C CA . ILE A 1 87 ? -2.692 8.978 4.999 1.00 97.12 87 ILE A CA 1
ATOM 708 C C . ILE A 1 87 ? -1.544 7.958 5.116 1.00 97.12 87 ILE A C 1
ATOM 710 O O . ILE A 1 87 ? -0.511 8.273 5.702 1.00 97.12 87 ILE A O 1
ATOM 714 N N . ASP A 1 88 ? -1.727 6.734 4.616 1.00 97.75 88 ASP A N 1
ATOM 715 C CA . ASP A 1 88 ? -0.699 5.690 4.656 1.00 97.75 88 ASP A CA 1
ATOM 716 C C . ASP A 1 88 ? 0.228 5.708 3.428 1.00 97.75 88 ASP A C 1
ATOM 718 O O . ASP A 1 88 ? 1.238 4.994 3.435 1.00 97.75 88 ASP A O 1
ATOM 722 N N . VAL A 1 89 ? -0.140 6.469 2.386 1.00 95.69 89 VAL A N 1
ATOM 723 C CA . VAL A 1 89 ? 0.499 6.518 1.058 1.00 95.69 89 VAL A CA 1
ATOM 724 C C . VAL A 1 89 ? 1.514 7.648 0.948 1.00 95.69 89 VAL A C 1
ATOM 726 O O . VAL A 1 89 ? 2.622 7.376 0.418 1.00 95.69 89 VAL A O 1
#

Secondary structure (DSSP, 8-state):
-----HHHHHHHHHHHHHHTT-EE-HHHHHHHHHHHHHHHHT--TT--HHHHHHHHHHHHHHHHHHHHHHS-HHHHTTS-TTEE-GGG-

Sequence (89 aa):
MEDYKPDELLMIAHSFVIELGYKLSDEANYALKQQIDSLYYNRDKNFGNAGAIRNIVKNLISSVDYRVSQIPVNERDKMDKRLILEIDV

Foldseek 3Di:
DPLQDLVSLLVLLCVVLVVVPAEEDPLLSVLVSVVSNVCSVPDDPPDPSNVVSVVVSVQLLVLLVVVLVPDDPVVSVVDDSRYRYNSSD